Protein AF-A0A3T0RS78-F1 (afdb_monomer_lite)

Secondary structure (DSSP, 8-state):
-----------PPPEEEEEEEEETTEEEEEETTSPEEEEEESSHHHHHHHHH--TT-EEEEEEEE-SS-TTEEEEEEEEEEE-GGG-EEEEETTSEEEEEEETTEEEEEEB-TTS-B---S-TTSSEEEEEEEEP-SS-EEEEEE-SS-EEEEEEEEEETTEEEEEEEETTT--EEEEEEEE-

Structure (mmCIF, N/CA/C/O backbone):
data_AF-A0A3T0RS78-F1
#
_entry.id   AF-A0A3T0RS78-F1
#
loop_
_atom_site.group_PDB
_atom_site.id
_atom_site.type_symbol
_atom_site.label_atom_id
_atom_site.label_alt_id
_atom_site.label_comp_id
_atom_site.label_asym_id
_atom_site.label_entity_id
_atom_site.label_seq_id
_atom_site.pdbx_PDB_ins_code
_atom_site.Cartn_x
_atom_site.Cartn_y
_atom_site.Cartn_z
_atom_site.occupancy
_atom_site.B_iso_or_equiv
_atom_site.auth_seq_id
_atom_site.auth_comp_id
_atom_site.auth_asym_id
_atom_site.auth_atom_id
_atom_site.pdbx_PDB_model_num
ATOM 1 N N . MET A 1 1 ? -4.807 44.758 34.014 1.00 44.31 1 MET A N 1
ATOM 2 C CA . MET A 1 1 ? -5.567 43.766 33.226 1.00 44.31 1 MET A CA 1
ATOM 3 C C . MET A 1 1 ? -4.555 42.782 32.657 1.00 44.31 1 MET A C 1
ATOM 5 O O . MET A 1 1 ? -3.798 43.166 31.779 1.00 44.31 1 MET A O 1
ATOM 9 N N . ILE A 1 2 ? -4.427 41.593 33.253 1.00 43.69 2 ILE A N 1
ATOM 10 C CA . ILE A 1 2 ? -3.456 40.566 32.841 1.00 43.69 2 ILE A CA 1
ATOM 11 C C . ILE A 1 2 ? -4.194 39.609 31.903 1.00 43.69 2 ILE A C 1
ATOM 13 O O . ILE A 1 2 ? -5.159 38.971 32.317 1.00 43.69 2 ILE A O 1
ATOM 17 N N . LEU A 1 3 ? -3.784 39.575 30.633 1.00 40.66 3 LEU A N 1
ATOM 18 C CA . LEU A 1 3 ? -4.310 38.650 29.631 1.00 40.66 3 LEU A CA 1
ATOM 19 C C . LEU A 1 3 ? -3.673 37.275 29.871 1.00 40.66 3 LEU A C 1
ATOM 21 O O . LEU A 1 3 ? -2.480 37.088 29.642 1.00 40.66 3 LEU A O 1
ATOM 25 N N . CYS A 1 4 ? -4.464 36.327 30.367 1.00 49.62 4 CYS A N 1
ATOM 26 C CA . CYS A 1 4 ? -4.059 34.934 30.494 1.00 49.62 4 CYS A CA 1
ATOM 27 C C . CYS A 1 4 ? -4.293 34.254 29.137 1.00 49.62 4 CYS A C 1
ATOM 29 O O . CYS A 1 4 ? -5.434 33.967 28.779 1.00 49.62 4 CYS A O 1
ATOM 31 N N . PHE A 1 5 ? -3.233 34.045 28.354 1.00 43.97 5 PHE A N 1
ATOM 32 C CA . PHE A 1 5 ? -3.306 33.206 27.159 1.00 43.97 5 PHE A CA 1
ATOM 33 C C . PHE A 1 5 ? -3.344 31.742 27.602 1.00 43.97 5 PHE A C 1
ATOM 35 O O . PHE A 1 5 ? -2.332 31.178 28.017 1.00 43.97 5 PHE A O 1
ATOM 42 N N . ALA A 1 6 ? -4.528 31.135 27.549 1.00 48.91 6 ALA A N 1
ATOM 43 C CA . ALA A 1 6 ? -4.666 29.693 27.666 1.00 48.91 6 ALA A CA 1
ATOM 44 C C . ALA A 1 6 ? -4.104 29.054 26.389 1.00 48.91 6 ALA A C 1
ATOM 46 O O . ALA A 1 6 ? -4.706 29.148 25.320 1.00 48.91 6 ALA A O 1
ATOM 47 N N . PHE A 1 7 ? -2.937 28.422 26.495 1.00 48.03 7 PHE A N 1
ATOM 48 C CA . PHE A 1 7 ? -2.440 27.524 25.461 1.00 48.03 7 PHE A CA 1
ATOM 49 C C . PHE A 1 7 ? -3.295 26.257 25.503 1.00 48.03 7 PHE A C 1
ATOM 51 O O . PHE A 1 7 ? -3.116 25.404 26.369 1.00 48.03 7 PHE A O 1
ATOM 58 N N . THR A 1 8 ? -4.257 26.134 24.593 1.00 43.19 8 THR A N 1
ATOM 59 C CA . THR A 1 8 ? -4.920 24.855 24.348 1.00 43.19 8 THR A CA 1
ATOM 60 C C . THR A 1 8 ? -3.907 23.939 23.671 1.00 43.19 8 THR A C 1
ATOM 62 O O . THR A 1 8 ? -3.667 24.058 22.471 1.00 43.19 8 THR A O 1
ATOM 65 N N . SER A 1 9 ? -3.277 23.044 24.434 1.00 44.41 9 SER A N 1
AT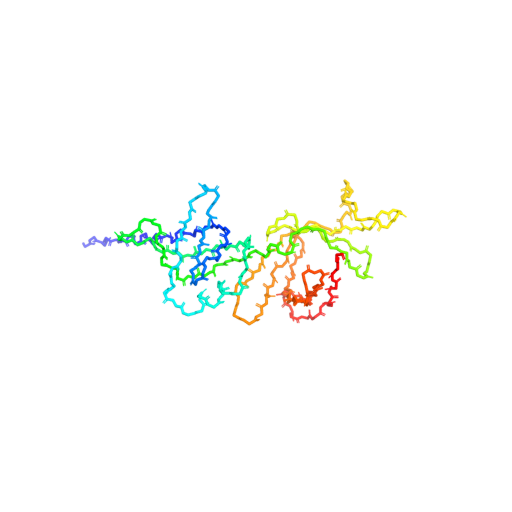OM 66 C CA . SER A 1 9 ? -2.538 21.925 23.854 1.00 44.41 9 SER A CA 1
ATOM 67 C C . SER A 1 9 ? -3.553 21.014 23.165 1.00 44.41 9 SER A C 1
ATOM 69 O O . SER A 1 9 ? -4.256 20.248 23.827 1.00 44.41 9 SER A O 1
ATOM 71 N N . THR A 1 10 ? -3.681 21.112 21.845 1.00 42.38 10 THR A N 1
ATOM 72 C CA . THR A 1 10 ? -4.344 20.068 21.065 1.00 42.38 10 THR A CA 1
ATOM 73 C C . THR A 1 10 ? -3.493 18.816 21.216 1.00 42.38 10 THR A C 1
ATOM 75 O O . THR A 1 10 ? -2.403 18.739 20.649 1.00 42.38 10 THR A O 1
ATOM 78 N N . ALA A 1 11 ? -3.942 17.872 22.044 1.00 48.16 11 ALA A N 1
ATOM 79 C CA . ALA A 1 11 ? -3.374 16.535 22.057 1.00 48.16 11 ALA A CA 1
ATOM 80 C C . ALA A 1 11 ? -3.506 15.999 20.629 1.00 48.16 11 ALA A C 1
ATOM 82 O O . ALA A 1 11 ? -4.620 15.870 20.120 1.00 48.16 11 ALA A O 1
ATOM 83 N N . ALA A 1 12 ? -2.374 15.792 19.956 1.00 47.75 12 ALA A N 1
ATOM 84 C CA . ALA A 1 12 ? -2.372 15.098 18.682 1.00 47.75 12 ALA A CA 1
ATOM 85 C C . ALA A 1 12 ? -2.997 13.727 18.945 1.00 47.75 12 ALA A C 1
ATOM 87 O O . ALA A 1 12 ? -2.554 13.014 19.844 1.00 47.75 12 ALA A O 1
ATOM 88 N N . ALA A 1 13 ? -4.078 13.404 18.241 1.00 57.31 13 ALA A N 1
ATOM 89 C CA . ALA A 1 13 ? -4.663 12.082 18.343 1.00 57.31 13 ALA A CA 1
ATOM 90 C C . ALA A 1 13 ? -3.595 11.074 17.892 1.00 57.31 13 ALA A C 1
ATOM 92 O O . ALA A 1 13 ? -3.090 11.162 16.772 1.00 57.31 13 ALA A O 1
ATOM 93 N N . ASP A 1 14 ? -3.187 10.178 18.790 1.00 71.56 14 ASP A N 1
ATOM 94 C CA . ASP A 1 14 ? -2.147 9.202 18.484 1.00 71.56 14 ASP A CA 1
ATOM 95 C C . ASP A 1 14 ? -2.671 8.211 17.440 1.00 71.56 14 ASP A C 1
ATOM 97 O O . ASP A 1 14 ? -3.672 7.522 17.647 1.00 71.56 14 ASP A O 1
ATOM 101 N N . SER A 1 15 ? -1.976 8.120 16.306 1.00 90.50 15 SER A N 1
ATOM 102 C CA . SER A 1 15 ? -2.278 7.116 15.289 1.00 90.50 15 SER A CA 1
ATOM 103 C C . SER A 1 15 ? -1.931 5.717 15.814 1.00 90.50 15 SER A C 1
ATOM 105 O O . SER A 1 15 ? -0.782 5.463 16.197 1.00 90.50 15 SER A O 1
ATOM 107 N N . ILE A 1 16 ? -2.880 4.785 15.778 1.00 94.88 16 ILE A N 1
ATOM 108 C CA . ILE A 1 16 ? -2.676 3.372 16.103 1.00 94.88 16 ILE A CA 1
ATOM 109 C C . ILE A 1 16 ? -2.352 2.621 14.814 1.00 94.88 16 ILE A C 1
ATOM 111 O O . ILE A 1 16 ? -2.999 2.798 13.785 1.00 94.88 16 ILE A O 1
ATOM 115 N N . LYS A 1 17 ? -1.325 1.770 14.861 1.00 95.56 17 LYS A N 1
ATOM 116 C CA . LYS A 1 17 ? -0.776 1.093 13.682 1.00 95.56 17 LYS A CA 1
ATOM 117 C C . LYS A 1 17 ? -0.748 -0.412 13.878 1.00 95.56 17 LYS A C 1
ATOM 119 O O . LYS A 1 17 ? -0.307 -0.900 14.923 1.00 95.56 17 LYS A O 1
ATOM 124 N N . GLY A 1 18 ? -1.145 -1.157 12.856 1.00 96.88 18 GLY A N 1
ATOM 125 C CA . GLY A 1 18 ? -1.164 -2.611 12.933 1.00 96.88 18 GLY A CA 1
ATOM 126 C C . GLY A 1 18 ? -1.575 -3.287 11.638 1.00 96.88 18 GLY A C 1
ATOM 127 O O . GLY A 1 18 ? -1.781 -2.642 10.612 1.00 96.88 18 GLY A O 1
ATOM 128 N N . ARG A 1 19 ? -1.669 -4.613 11.701 1.00 98.00 19 ARG A N 1
ATOM 129 C CA . ARG A 1 19 ? -2.184 -5.440 10.614 1.00 98.00 19 ARG A CA 1
ATOM 130 C C . ARG A 1 19 ? -3.676 -5.677 10.778 1.00 98.00 19 ARG A C 1
ATOM 132 O O . ARG A 1 19 ? -4.147 -5.928 11.885 1.00 98.00 19 ARG A O 1
ATOM 139 N N . ILE A 1 20 ? -4.394 -5.644 9.672 1.00 98.31 20 ILE A N 1
ATOM 140 C CA . ILE A 1 20 ? -5.809 -5.951 9.593 1.00 98.31 20 ILE A CA 1
ATOM 141 C C . ILE A 1 20 ? -6.007 -7.458 9.694 1.00 98.31 20 ILE A C 1
ATOM 143 O O . ILE A 1 20 ? -5.331 -8.256 9.037 1.00 98.31 20 ILE A O 1
ATOM 147 N N . LYS A 1 21 ? -6.967 -7.843 10.527 1.00 98.06 21 LYS A N 1
ATOM 148 C CA . LYS A 1 21 ? -7.500 -9.194 10.615 1.00 98.06 21 LYS A CA 1
ATOM 149 C C . LYS A 1 21 ? -9.021 -9.117 10.645 1.00 98.06 21 LYS A C 1
ATOM 151 O O . LYS A 1 21 ? -9.600 -8.539 11.556 1.00 98.06 21 LYS A O 1
ATOM 156 N N . LYS A 1 22 ? -9.661 -9.723 9.657 1.00 96.12 22 LYS A N 1
ATOM 157 C CA . LYS A 1 22 ? -11.103 -9.926 9.565 1.00 96.12 22 LYS A CA 1
ATOM 158 C C . LYS A 1 22 ? -11.451 -11.250 10.226 1.00 96.12 22 LYS A C 1
ATOM 160 O O . LYS A 1 22 ? -10.866 -12.285 9.895 1.00 96.12 22 LYS A O 1
ATOM 165 N N . VAL A 1 23 ? -12.379 -11.205 11.171 1.00 94.56 23 VAL A N 1
ATOM 166 C CA . VAL A 1 23 ? -12.949 -12.384 11.825 1.00 94.56 23 VAL A CA 1
ATOM 167 C C . VAL A 1 23 ? -14.457 -12.213 11.777 1.00 94.56 23 VAL A C 1
ATOM 169 O O . VAL A 1 23 ? -14.983 -11.260 12.352 1.00 94.56 23 VAL A O 1
ATOM 172 N N . ASP A 1 24 ? -15.128 -13.102 11.047 1.00 90.06 24 ASP A N 1
ATOM 173 C CA . ASP A 1 24 ? -16.553 -12.999 10.734 1.00 90.06 24 ASP A CA 1
ATOM 174 C C . ASP A 1 24 ? -16.890 -11.629 10.108 1.00 90.06 24 ASP A C 1
ATOM 176 O O . ASP A 1 24 ? -16.382 -11.304 9.034 1.00 90.06 24 ASP A O 1
ATOM 180 N N . ASN A 1 25 ? -17.683 -10.803 10.798 1.00 88.75 25 ASN A N 1
ATOM 181 C CA . ASN A 1 25 ? -18.073 -9.453 10.371 1.00 88.75 25 ASN A CA 1
ATOM 182 C C . ASN A 1 25 ? -17.334 -8.332 11.123 1.00 88.75 25 ASN A C 1
ATOM 184 O O . ASN A 1 25 ? -17.746 -7.174 11.059 1.00 88.75 25 ASN A O 1
ATOM 188 N N . THR A 1 26 ? -16.258 -8.658 11.837 1.00 94.94 26 THR A N 1
ATOM 189 C CA . THR A 1 26 ? -15.518 -7.706 12.671 1.00 94.94 26 THR A CA 1
ATOM 190 C C . THR A 1 26 ? -14.117 -7.470 12.119 1.00 94.94 26 THR A C 1
ATOM 192 O O . THR A 1 26 ? -13.415 -8.406 11.722 1.00 94.94 26 THR A O 1
ATOM 195 N N . PHE A 1 27 ? -13.681 -6.211 12.146 1.00 97.50 27 PHE A N 1
ATOM 196 C CA . PHE A 1 27 ? -12.310 -5.825 11.827 1.00 97.50 27 PHE A CA 1
ATOM 197 C C . PHE A 1 27 ? -11.495 -5.693 13.107 1.00 97.50 27 PHE A C 1
ATOM 199 O O . PHE A 1 27 ? -11.892 -5.007 14.049 1.00 97.50 27 PHE A O 1
ATOM 206 N N . LEU A 1 28 ? -10.336 -6.340 13.124 1.00 98.06 28 LEU A N 1
ATOM 207 C CA . LEU A 1 28 ? -9.347 -6.218 14.180 1.00 98.06 28 LEU A CA 1
ATOM 208 C C . LEU A 1 28 ? -8.085 -5.561 13.622 1.00 98.06 28 LEU A C 1
ATOM 210 O O . LEU A 1 28 ? -7.630 -5.908 12.530 1.00 98.06 28 LEU A O 1
ATOM 214 N N . LEU A 1 29 ? -7.479 -4.674 14.404 1.00 97.94 29 LEU A N 1
ATOM 215 C CA . LEU A 1 29 ? -6.145 -4.137 14.165 1.00 97.94 29 LEU A CA 1
ATOM 216 C C . LEU A 1 29 ? -5.170 -4.764 15.161 1.00 97.94 29 LEU A C 1
ATOM 218 O O . LEU A 1 29 ? -5.215 -4.486 16.359 1.00 97.94 29 LEU A O 1
ATOM 222 N N . VAL A 1 30 ? -4.293 -5.630 14.661 1.00 98.06 30 VAL A N 1
ATOM 223 C CA . VAL A 1 30 ? -3.281 -6.340 15.450 1.00 98.06 30 VAL A CA 1
ATOM 224 C C . VAL A 1 30 ? -1.982 -5.543 15.430 1.00 98.06 30 VAL A C 1
ATOM 226 O O . VAL A 1 30 ? -1.321 -5.424 14.395 1.00 98.06 30 VAL A O 1
ATOM 229 N N . THR A 1 31 ? -1.606 -4.974 16.569 1.00 96.88 31 THR A N 1
ATOM 230 C CA . THR A 1 31 ? -0.402 -4.146 16.690 1.00 96.88 31 THR A CA 1
ATOM 231 C C . THR A 1 31 ? 0.874 -4.985 16.731 1.00 96.88 31 THR A C 1
ATOM 233 O O . THR A 1 31 ? 0.860 -6.207 16.897 1.00 96.88 31 THR A O 1
ATOM 236 N N . LYS A 1 32 ? 2.031 -4.317 16.642 1.00 94.19 32 LYS A N 1
ATOM 237 C CA . LYS A 1 32 ? 3.343 -4.969 16.779 1.00 94.19 32 LYS A CA 1
ATOM 238 C C . LYS A 1 32 ? 3.507 -5.701 18.120 1.00 94.19 32 LYS A C 1
ATOM 240 O O . LYS A 1 32 ? 4.174 -6.732 18.165 1.00 94.19 32 LYS A O 1
ATOM 245 N N . THR A 1 33 ? 2.890 -5.195 19.190 1.00 95.12 33 THR A N 1
ATOM 246 C CA . THR A 1 33 ? 2.898 -5.809 20.529 1.00 95.12 33 THR A CA 1
ATOM 247 C C . THR A 1 33 ? 1.884 -6.948 20.679 1.00 95.12 33 THR A C 1
ATOM 249 O O . THR A 1 33 ? 1.684 -7.426 21.789 1.00 95.12 33 THR A O 1
ATOM 252 N N . GLN A 1 34 ? 1.272 -7.406 19.579 1.00 94.94 34 GLN A N 1
ATOM 253 C CA . GLN A 1 34 ? 0.285 -8.493 19.535 1.00 94.94 34 GLN A CA 1
ATOM 254 C C . GLN A 1 34 ? -1.028 -8.188 20.270 1.00 94.94 34 GLN A C 1
ATOM 256 O O . GLN A 1 34 ? -1.800 -9.097 20.569 1.00 94.94 34 GLN A O 1
ATOM 261 N N . ILE A 1 35 ? -1.318 -6.909 20.527 1.00 95.88 35 ILE A N 1
ATOM 262 C CA . ILE A 1 35 ? -2.631 -6.487 21.019 1.00 95.88 35 ILE A CA 1
ATOM 263 C C . ILE A 1 35 ? -3.563 -6.362 19.816 1.00 95.88 35 ILE A C 1
ATOM 265 O O . ILE A 1 35 ? -3.219 -5.707 18.833 1.00 95.88 35 ILE A O 1
ATOM 269 N N . ALA A 1 36 ? -4.733 -6.992 19.894 1.00 97.44 36 ALA A N 1
ATOM 270 C CA . ALA A 1 36 ? -5.777 -6.875 18.885 1.00 97.44 36 ALA A CA 1
ATOM 271 C C . ALA A 1 36 ? -6.856 -5.903 19.367 1.00 97.44 36 ALA A C 1
ATOM 273 O O . ALA A 1 36 ? -7.499 -6.149 20.390 1.00 97.44 36 ALA A O 1
ATOM 274 N N . TYR A 1 37 ? -7.055 -4.823 18.616 1.00 98.06 37 TYR A N 1
ATOM 275 C CA . TYR A 1 37 ? -8.138 -3.876 18.848 1.00 98.06 37 TYR A CA 1
ATOM 276 C C . TYR A 1 37 ? -9.288 -4.139 17.887 1.00 98.06 37 TYR A C 1
ATOM 278 O O . TYR A 1 37 ? -9.074 -4.186 16.679 1.00 98.06 37 TYR A O 1
ATOM 286 N N . THR A 1 38 ? -10.499 -4.279 18.411 1.00 98.06 38 THR A N 1
ATOM 287 C CA . THR A 1 38 ? -11.725 -4.230 17.620 1.00 98.06 38 THR A CA 1
ATOM 288 C C . THR A 1 38 ? -11.928 -2.815 17.106 1.00 98.06 38 THR A C 1
ATOM 290 O O . THR A 1 38 ? -11.896 -1.861 17.886 1.00 98.06 38 THR A O 1
ATOM 293 N N . LEU A 1 39 ? -12.129 -2.698 15.797 1.00 98.00 39 LEU A N 1
ATOM 294 C CA . LEU A 1 39 ? -12.406 -1.433 15.137 1.00 98.00 39 LEU A CA 1
ATOM 295 C C . LEU A 1 39 ? -13.910 -1.205 15.082 1.00 98.00 39 LEU A C 1
ATOM 297 O O . LEU A 1 39 ? -14.643 -2.022 14.525 1.00 98.00 39 LEU A O 1
ATOM 301 N N . ASP A 1 40 ? -14.336 -0.075 15.621 1.00 97.12 40 ASP A N 1
ATOM 302 C CA . ASP A 1 40 ? -15.638 0.516 15.348 1.00 97.12 40 ASP A CA 1
ATOM 303 C C . ASP A 1 40 ? -15.419 1.879 14.687 1.00 97.12 40 ASP A C 1
ATOM 305 O O . ASP A 1 40 ? -14.408 2.535 14.942 1.00 97.12 40 ASP A O 1
ATOM 309 N N . PHE A 1 41 ? -16.308 2.301 13.797 1.00 97.25 41 PHE A N 1
ATOM 310 C CA . PHE A 1 41 ? -16.058 3.430 12.902 1.00 97.25 41 PHE A CA 1
ATOM 311 C C . PHE A 1 41 ? -16.994 4.588 13.207 1.00 97.25 41 PHE A C 1
ATOM 313 O O . PHE A 1 41 ? -18.211 4.435 13.239 1.00 97.25 41 PHE A O 1
ATOM 320 N N . THR A 1 42 ? -16.435 5.787 13.367 1.00 96.62 42 THR A N 1
ATOM 321 C CA . THR A 1 42 ? -17.247 6.990 13.597 1.00 96.62 42 THR A CA 1
ATOM 322 C C . THR A 1 42 ? -17.847 7.549 12.306 1.00 96.62 42 THR A C 1
ATOM 324 O O . THR A 1 42 ? -18.642 8.485 12.357 1.00 96.62 42 THR A O 1
ATOM 327 N N . ASN A 1 43 ? -17.435 7.031 11.145 1.00 95.62 43 ASN A N 1
ATOM 328 C CA . ASN A 1 43 ? -17.918 7.437 9.831 1.00 95.62 43 ASN A CA 1
ATOM 329 C C . ASN A 1 43 ? -17.836 6.276 8.824 1.00 95.62 43 ASN A C 1
ATOM 331 O O . ASN A 1 43 ? -16.997 5.383 8.947 1.00 95.62 43 ASN A O 1
ATOM 335 N N . SER A 1 44 ? -18.692 6.315 7.802 1.00 96.88 44 SER A N 1
ATOM 336 C CA . SER A 1 44 ? -18.775 5.265 6.780 1.00 96.88 44 SER A CA 1
ATOM 337 C C . SER A 1 44 ? -17.576 5.229 5.829 1.00 96.88 44 SER A C 1
ATOM 339 O O . SER A 1 44 ? -17.278 4.168 5.291 1.00 96.88 44 SER A O 1
ATOM 341 N N . VAL A 1 45 ? -16.874 6.349 5.627 1.00 96.75 45 VAL A N 1
ATOM 342 C CA . VAL A 1 45 ? -15.721 6.425 4.714 1.00 96.75 45 VAL A CA 1
ATOM 343 C C . VAL A 1 45 ? -14.573 5.568 5.241 1.00 96.75 45 VAL A C 1
ATOM 345 O O . VAL A 1 45 ? -14.073 4.705 4.527 1.00 96.75 45 VAL A O 1
ATOM 348 N N . SER A 1 46 ? -14.202 5.724 6.513 1.00 96.88 46 SER A N 1
ATOM 349 C CA . SER A 1 46 ? -13.157 4.911 7.147 1.00 96.88 46 SER A CA 1
ATOM 350 C C . SER A 1 46 ? -13.523 3.431 7.206 1.00 96.88 46 SER A C 1
ATOM 352 O O . SER A 1 46 ? -12.666 2.573 6.998 1.00 96.88 46 SER A O 1
ATOM 354 N N . GLU A 1 47 ? -14.800 3.117 7.429 1.00 97.19 47 GLU A N 1
ATOM 3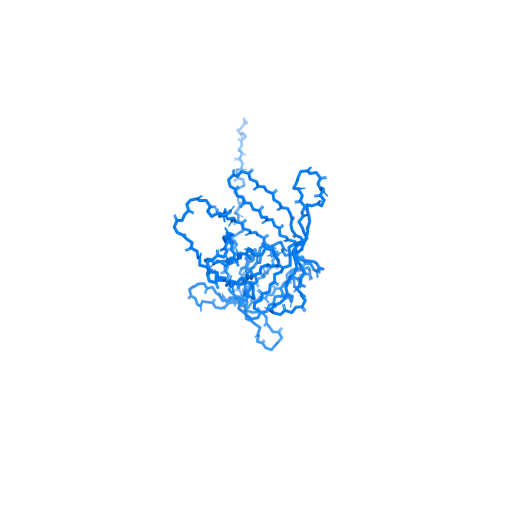55 C CA . GLU A 1 47 ? -15.281 1.738 7.368 1.00 97.19 47 GLU A CA 1
ATOM 356 C C . GLU A 1 47 ? -15.111 1.151 5.956 1.00 97.19 47 GLU A C 1
ATOM 358 O O . GLU A 1 47 ? -14.613 0.035 5.802 1.00 97.19 47 GLU A O 1
ATOM 363 N N . GLN A 1 48 ? -15.491 1.897 4.914 1.00 97.19 48 GLN A N 1
ATOM 364 C CA . GLN A 1 48 ? -15.333 1.486 3.517 1.00 97.19 48 GLN A CA 1
ATOM 365 C C . GLN A 1 48 ? -13.857 1.324 3.132 1.00 97.19 48 GLN A C 1
ATOM 367 O O . GLN A 1 48 ? -13.500 0.309 2.537 1.00 97.19 48 GLN A O 1
ATOM 372 N N . GLN A 1 49 ? -12.987 2.248 3.546 1.00 97.06 49 GLN A N 1
ATOM 373 C CA . GLN A 1 49 ? -11.536 2.147 3.352 1.00 97.06 49 GLN A CA 1
ATOM 374 C C . GLN A 1 49 ? -10.972 0.857 3.977 1.00 97.06 49 GLN A C 1
ATOM 376 O O . GLN A 1 49 ? -10.261 0.108 3.309 1.00 97.06 49 GLN A O 1
ATOM 381 N N . ILE A 1 50 ? -11.330 0.532 5.229 1.00 97.44 50 ILE A N 1
ATOM 382 C CA . ILE A 1 50 ? -10.877 -0.710 5.884 1.00 97.44 50 ILE A CA 1
ATOM 383 C C . ILE A 1 50 ? -11.505 -1.962 5.254 1.00 97.44 50 ILE A C 1
ATOM 385 O O . ILE A 1 50 ? -10.842 -2.998 5.166 1.00 97.44 50 ILE A O 1
ATOM 389 N N . LYS A 1 51 ? -12.754 -1.898 4.775 1.00 96.38 51 LYS A N 1
ATOM 390 C CA . LYS A 1 51 ? -13.417 -3.021 4.087 1.00 96.38 51 LYS A CA 1
ATOM 391 C C . LYS A 1 51 ? -12.630 -3.505 2.868 1.00 96.38 51 LYS A C 1
ATOM 393 O O . LYS A 1 51 ? -12.616 -4.716 2.634 1.00 96.38 51 LYS A O 1
ATOM 398 N N . ARG A 1 52 ? -11.958 -2.599 2.147 1.00 95.69 52 ARG A N 1
ATOM 399 C CA . ARG A 1 52 ? -11.123 -2.918 0.973 1.00 95.69 52 ARG A CA 1
ATOM 400 C C . ARG A 1 52 ? -9.850 -3.691 1.321 1.00 95.69 52 ARG A C 1
ATOM 402 O O . ARG A 1 52 ? -9.370 -4.453 0.492 1.00 95.69 52 ARG A O 1
ATOM 409 N N . LEU A 1 53 ? -9.321 -3.525 2.533 1.00 96.50 53 LEU A N 1
ATOM 410 C CA . LEU A 1 53 ? -8.116 -4.228 2.983 1.00 96.50 53 LEU A CA 1
ATOM 411 C C . LEU A 1 53 ? -8.400 -5.710 3.213 1.00 96.50 53 LEU A C 1
ATOM 413 O O . LEU A 1 53 ? -9.529 -6.095 3.490 1.00 96.50 53 LEU A O 1
ATOM 417 N N . THR A 1 54 ? -7.389 -6.558 3.141 1.00 95.88 54 THR A N 1
ATOM 418 C CA . THR A 1 54 ? -7.453 -8.006 3.358 1.00 95.88 54 THR A CA 1
ATOM 419 C C . THR A 1 54 ? -6.677 -8.419 4.611 1.00 95.88 54 THR A C 1
ATOM 421 O O . THR A 1 54 ? -6.051 -7.603 5.291 1.00 95.88 54 THR A O 1
ATOM 424 N N . ASN A 1 55 ? -6.754 -9.701 4.976 1.00 97.31 55 ASN A N 1
ATOM 425 C CA . ASN A 1 55 ? -6.013 -10.215 6.124 1.00 97.31 55 ASN A CA 1
ATOM 426 C C . ASN A 1 55 ? -4.505 -10.082 5.902 1.00 97.31 55 ASN A C 1
ATOM 428 O O . ASN A 1 55 ? -3.961 -10.619 4.944 1.00 97.31 55 ASN A O 1
ATOM 432 N N . GLY A 1 56 ? -3.828 -9.426 6.842 1.00 96.94 56 GLY A N 1
ATOM 433 C CA . GLY A 1 56 ? -2.389 -9.193 6.787 1.00 96.94 56 GLY A CA 1
ATOM 434 C C . GLY A 1 56 ? -1.999 -7.826 6.232 1.00 96.94 56 GLY A C 1
ATOM 435 O O . GLY A 1 56 ? -0.871 -7.408 6.503 1.00 96.94 56 GLY A O 1
ATOM 436 N N . ASP A 1 57 ? -2.901 -7.110 5.555 1.00 97.81 57 ASP A N 1
ATOM 437 C CA . ASP A 1 57 ? -2.678 -5.715 5.160 1.00 97.81 57 ASP A CA 1
ATOM 438 C C . ASP A 1 57 ? -2.426 -4.841 6.385 1.00 97.81 57 ASP A C 1
ATOM 440 O O . ASP A 1 57 ? -2.808 -5.173 7.504 1.00 97.81 57 ASP A O 1
ATOM 444 N N . PHE A 1 58 ? -1.747 -3.723 6.196 1.00 97.44 58 PHE A N 1
ATOM 445 C CA . PHE A 1 58 ? -1.400 -2.785 7.248 1.00 97.44 58 PHE A CA 1
ATOM 446 C C . PHE A 1 58 ? -2.285 -1.548 7.180 1.00 97.44 58 PHE A C 1
ATOM 448 O O . PHE A 1 58 ? -2.584 -1.059 6.094 1.00 97.44 58 PHE A O 1
ATOM 455 N N . ALA A 1 59 ? -2.635 -1.000 8.340 1.00 97.44 59 ALA A N 1
ATOM 456 C CA . ALA A 1 59 ? -3.289 0.295 8.442 1.00 97.44 59 ALA A CA 1
ATOM 457 C C . ALA A 1 59 ? -2.694 1.128 9.583 1.00 97.44 59 ALA A C 1
ATOM 459 O O . ALA A 1 59 ? -2.307 0.607 10.636 1.00 97.44 59 ALA A O 1
ATOM 460 N N . SER A 1 60 ? -2.648 2.438 9.360 1.00 96.25 60 SER A N 1
ATOM 461 C CA . SER A 1 60 ? -2.522 3.469 10.387 1.00 96.25 60 SER A CA 1
ATOM 462 C C . SER A 1 60 ? -3.869 4.156 10.514 1.00 96.25 60 SER A C 1
ATOM 464 O O . SER A 1 60 ? -4.404 4.625 9.511 1.00 96.25 60 SER A O 1
ATOM 466 N N . VAL A 1 61 ? -4.414 4.202 11.723 1.00 96.88 61 VAL A N 1
ATOM 467 C CA . VAL A 1 61 ? -5.721 4.802 11.985 1.00 96.88 61 VAL A CA 1
ATOM 468 C C . VAL A 1 61 ? -5.621 5.811 13.114 1.00 96.88 61 VAL A C 1
ATOM 470 O O . VAL A 1 61 ? -4.965 5.555 14.124 1.00 96.88 61 VAL A O 1
ATOM 473 N N . THR A 1 62 ? -6.329 6.923 12.985 1.00 96.56 62 THR A N 1
ATOM 474 C CA . THR A 1 62 ? -6.582 7.816 14.113 1.00 96.56 62 THR A CA 1
ATOM 475 C C . THR A 1 62 ? -7.836 7.327 14.825 1.00 96.56 62 THR A C 1
ATOM 477 O O . THR A 1 62 ? -8.880 7.134 14.195 1.00 96.56 62 THR A O 1
ATOM 480 N N . ALA A 1 63 ? -7.740 7.079 16.132 1.00 95.62 63 ALA A N 1
ATOM 481 C CA . ALA A 1 63 ? -8.839 6.506 16.898 1.00 95.62 63 ALA A CA 1
ATOM 482 C C . ALA A 1 63 ? -8.831 6.939 18.368 1.00 95.62 63 ALA A C 1
ATOM 484 O O . ALA A 1 63 ? -7.796 7.301 18.923 1.00 95.62 63 ALA A O 1
ATOM 485 N N . ASN A 1 64 ? -9.994 6.837 19.013 1.00 95.00 64 ASN A N 1
ATOM 486 C CA . ASN A 1 64 ? -10.144 7.009 20.458 1.00 95.00 64 ASN A CA 1
ATOM 487 C C . ASN A 1 64 ? -10.444 5.666 21.123 1.00 95.00 64 ASN A C 1
ATOM 489 O O . ASN A 1 64 ? -11.251 4.886 20.618 1.00 95.00 64 ASN A O 1
ATOM 493 N N . PHE A 1 65 ? -9.841 5.403 22.281 1.00 94.62 65 PHE A N 1
ATOM 494 C CA . PHE A 1 65 ? -10.167 4.213 23.065 1.00 94.62 65 PHE A CA 1
ATOM 495 C C . PHE A 1 65 ? -11.575 4.309 23.652 1.00 94.62 65 PHE A C 1
ATOM 497 O O . PHE A 1 65 ? -11.999 5.367 24.123 1.00 94.62 65 PHE A O 1
ATOM 504 N N . SER A 1 66 ? -12.294 3.189 23.661 1.00 95.06 66 SER A N 1
ATOM 505 C CA . SER A 1 66 ? -13.561 3.097 24.376 1.00 95.06 66 SER A CA 1
ATOM 506 C C . SER A 1 66 ? -13.335 3.172 25.884 1.00 95.06 66 SER A C 1
ATOM 508 O O . SER A 1 66 ? -12.438 2.531 26.430 1.00 95.06 66 SER A O 1
ATOM 510 N N . SER A 1 67 ? -14.194 3.915 26.582 1.00 93.50 67 SER A N 1
ATOM 511 C CA . SER A 1 67 ? -14.208 3.954 28.049 1.00 93.50 67 SER A CA 1
ATOM 512 C C . SER A 1 67 ? -14.743 2.664 28.680 1.00 93.50 67 SER A C 1
ATOM 514 O O . SER A 1 67 ? -14.579 2.458 29.880 1.00 93.50 67 SER A O 1
ATOM 516 N N . ILE A 1 68 ? -15.389 1.803 27.885 1.00 93.62 68 ILE A N 1
ATOM 517 C CA . ILE A 1 68 ? -16.087 0.598 28.354 1.00 93.62 68 ILE A CA 1
ATOM 518 C C . ILE A 1 68 ? -15.251 -0.663 28.102 1.00 93.62 68 ILE A C 1
ATOM 520 O O . ILE A 1 68 ? -15.288 -1.594 28.904 1.00 93.62 68 ILE A O 1
ATOM 524 N N . SER A 1 69 ? -14.487 -0.706 27.006 1.00 94.75 69 SER A N 1
ATOM 525 C CA . SER A 1 69 ? -13.644 -1.852 26.654 1.00 94.75 69 SER A CA 1
ATOM 526 C C . SER A 1 69 ? -12.248 -1.397 26.216 1.00 94.75 69 SER A C 1
ATOM 528 O O . SER A 1 69 ? -12.140 -0.649 25.245 1.00 94.75 69 SER A O 1
ATOM 530 N N . PRO A 1 70 ? -11.168 -1.887 26.854 1.00 92.12 70 PRO A N 1
ATOM 531 C CA . PRO A 1 70 ? -9.800 -1.489 26.520 1.00 92.12 70 PRO A CA 1
ATOM 532 C C . PRO A 1 70 ? -9.328 -2.024 25.161 1.00 92.12 70 PRO A C 1
ATOM 534 O O . PRO A 1 70 ? -8.302 -1.582 24.652 1.00 92.12 70 PRO A O 1
ATOM 537 N N . THR A 1 71 ? -10.049 -2.985 24.578 1.00 94.88 71 THR A N 1
ATOM 538 C CA . THR A 1 71 ? -9.752 -3.555 23.258 1.00 94.88 71 THR A CA 1
ATOM 539 C C . THR A 1 71 ? -10.635 -2.981 22.157 1.00 94.88 71 THR A C 1
ATOM 541 O O . THR A 1 71 ? -10.484 -3.382 21.011 1.00 94.88 71 THR A O 1
ATOM 544 N N . LEU A 1 72 ? -11.542 -2.052 22.463 1.00 96.88 72 LEU A N 1
ATOM 545 C CA . LEU A 1 72 ? -12.382 -1.386 21.471 1.00 96.88 72 LEU A CA 1
ATOM 546 C C . LEU A 1 72 ? -11.846 0.019 21.195 1.00 96.88 72 LEU A C 1
ATOM 548 O O . LEU A 1 72 ? -11.632 0.796 22.130 1.00 96.88 72 LEU A O 1
ATOM 552 N N . ILE A 1 73 ? -11.673 0.350 19.918 1.00 96.81 73 ILE A N 1
ATOM 553 C CA . ILE A 1 73 ? -11.290 1.692 19.475 1.00 96.81 73 ILE A CA 1
ATOM 554 C C . ILE A 1 73 ? -12.290 2.230 18.451 1.00 96.81 73 ILE A C 1
ATOM 556 O O . ILE A 1 73 ? -12.750 1.498 17.577 1.00 96.81 73 ILE A O 1
ATOM 560 N N . TYR A 1 74 ? -12.598 3.521 18.562 1.00 96.88 74 TYR A N 1
ATOM 561 C CA . TYR A 1 74 ? -13.457 4.257 17.641 1.00 96.88 74 TYR A CA 1
ATOM 562 C C . TYR A 1 74 ? -12.596 5.008 16.626 1.00 96.88 74 TYR A C 1
ATOM 564 O O . TYR A 1 74 ? -11.970 6.016 16.959 1.00 96.88 74 TYR A O 1
ATOM 572 N N . VAL A 1 75 ? -12.547 4.491 15.404 1.00 97.25 75 VAL A N 1
ATOM 573 C CA . VAL A 1 75 ? -11.744 4.980 14.283 1.00 97.25 75 VAL A CA 1
ATOM 574 C C . VAL A 1 75 ? -12.410 6.190 13.642 1.00 97.25 75 VAL A C 1
ATOM 576 O O . VAL A 1 75 ? -13.534 6.096 13.145 1.00 97.25 75 VAL A O 1
ATOM 579 N N . SER A 1 76 ? -11.690 7.311 13.620 1.00 95.88 76 SER A N 1
ATOM 580 C CA . SER A 1 76 ? -12.121 8.556 12.981 1.00 95.88 76 SER A CA 1
ATOM 581 C C . SER A 1 76 ? -11.537 8.762 11.588 1.00 95.88 76 SER A C 1
ATOM 583 O O . SER A 1 76 ? -12.178 9.402 10.761 1.00 95.88 76 SER A O 1
ATOM 585 N N . SER A 1 77 ? -10.339 8.240 11.319 1.00 96.50 77 SER A N 1
ATOM 586 C CA . SER A 1 77 ? -9.718 8.271 9.991 1.00 96.50 77 SER A CA 1
ATOM 587 C C . SER A 1 77 ? -8.790 7.081 9.787 1.00 96.50 77 SER A C 1
ATOM 589 O O . SER A 1 77 ? -8.209 6.552 10.739 1.00 96.50 77 SER A O 1
ATOM 591 N N . VAL A 1 78 ? -8.635 6.681 8.526 1.00 96.88 78 VAL A N 1
ATOM 592 C CA . VAL A 1 78 ? -7.524 5.843 8.075 1.00 96.88 78 VAL A CA 1
ATOM 593 C C . VAL A 1 78 ? -6.510 6.790 7.455 1.00 96.88 78 VAL A C 1
ATOM 595 O O . VAL A 1 78 ? -6.831 7.495 6.505 1.00 96.88 78 VAL A O 1
ATOM 598 N N . ASP A 1 79 ? -5.308 6.844 8.012 1.00 93.44 79 ASP A N 1
ATOM 599 C CA . ASP A 1 79 ? -4.296 7.819 7.592 1.00 93.44 79 ASP A CA 1
ATOM 600 C C . ASP A 1 79 ? -3.409 7.250 6.481 1.00 93.44 79 ASP A C 1
ATOM 602 O O . ASP A 1 79 ? -2.848 7.981 5.671 1.00 93.44 79 ASP A O 1
ATOM 606 N N . TYR A 1 80 ? -3.226 5.928 6.482 1.00 91.56 80 TYR A N 1
ATOM 607 C CA . TYR A 1 80 ? -2.302 5.239 5.593 1.00 91.56 80 TYR A CA 1
ATOM 608 C C . TYR A 1 80 ? -2.583 3.735 5.571 1.00 91.56 80 TYR A C 1
ATOM 610 O O . TYR A 1 80 ? -2.903 3.150 6.613 1.00 91.56 80 TYR A O 1
ATOM 618 N N . VAL A 1 81 ? -2.386 3.097 4.414 1.00 97.00 81 VAL A N 1
ATOM 619 C CA . VAL A 1 81 ? -2.505 1.642 4.258 1.00 97.00 81 VAL A CA 1
ATOM 620 C C . VAL A 1 81 ? -1.292 1.033 3.562 1.00 97.00 81 VAL A C 1
ATOM 622 O O . VAL A 1 81 ? -0.611 1.676 2.769 1.00 97.00 81 VAL A O 1
ATOM 625 N N . GLY A 1 82 ? -1.018 -0.233 3.862 1.00 96.88 82 GLY A N 1
ATOM 626 C CA . GLY A 1 82 ? -0.001 -1.033 3.189 1.00 96.88 82 GLY A CA 1
ATOM 627 C C . GLY A 1 82 ? -0.590 -2.360 2.738 1.00 96.88 82 GLY A C 1
ATOM 628 O O . GLY A 1 82 ? -1.082 -3.125 3.563 1.00 96.88 82 GLY A O 1
ATOM 629 N N . LEU A 1 83 ? -0.522 -2.650 1.443 1.00 97.12 83 LEU A N 1
ATOM 630 C CA . LEU A 1 83 ? -1.104 -3.865 0.881 1.00 97.12 83 LEU A CA 1
ATOM 631 C C . LEU A 1 83 ? -0.097 -5.015 0.969 1.00 97.12 83 LEU A C 1
ATOM 633 O O . LEU A 1 83 ? 0.990 -4.963 0.394 1.00 97.12 83 LEU A O 1
ATOM 637 N N . ASN A 1 84 ? -0.443 -6.066 1.705 1.00 96.69 84 ASN A N 1
ATOM 638 C CA . ASN A 1 84 ? 0.398 -7.238 1.927 1.00 96.69 84 ASN A CA 1
ATOM 639 C C . ASN A 1 84 ? 0.674 -7.981 0.624 1.00 96.69 84 ASN A C 1
ATOM 641 O O . ASN A 1 84 ? 1.789 -8.464 0.433 1.00 96.69 84 ASN A O 1
ATOM 645 N N . MET A 1 85 ? -0.292 -7.992 -0.297 1.00 95.50 85 MET A N 1
ATOM 646 C CA . MET A 1 85 ? -0.106 -8.591 -1.615 1.00 95.50 85 MET A CA 1
ATOM 647 C C . MET A 1 85 ? 1.048 -7.958 -2.400 1.00 95.50 85 MET A C 1
ATOM 649 O O . MET A 1 85 ? 1.708 -8.676 -3.138 1.00 95.50 85 MET A O 1
ATOM 653 N N . LEU A 1 86 ? 1.359 -6.669 -2.200 1.00 96.62 86 LEU A N 1
ATOM 654 C CA . LEU A 1 86 ? 2.453 -6.000 -2.911 1.00 96.62 86 LEU A CA 1
ATOM 655 C C . LEU A 1 86 ? 3.831 -6.451 -2.428 1.00 96.62 86 LEU A C 1
ATOM 657 O O . LEU A 1 86 ? 4.784 -6.400 -3.196 1.00 96.62 86 LEU A O 1
ATOM 661 N N . THR A 1 87 ? 3.955 -6.913 -1.183 1.00 95.94 87 THR A N 1
ATOM 662 C CA . THR A 1 87 ? 5.261 -7.228 -0.585 1.00 95.94 87 THR A CA 1
ATOM 663 C C . THR A 1 87 ? 5.983 -8.352 -1.320 1.00 95.94 87 THR A C 1
ATOM 665 O O . THR A 1 87 ? 5.381 -9.379 -1.620 1.00 95.94 87 THR A O 1
ATOM 668 N N . GLY A 1 88 ? 7.273 -8.169 -1.597 1.00 95.88 88 GLY A N 1
ATOM 669 C CA . GLY A 1 88 ? 8.083 -9.104 -2.383 1.00 95.88 88 GLY A CA 1
ATOM 670 C C . GLY A 1 88 ? 8.569 -8.508 -3.702 1.00 95.88 88 GLY A C 1
ATOM 671 O O . GLY A 1 88 ? 8.535 -7.293 -3.895 1.00 95.88 88 GLY A O 1
ATOM 672 N N . ILE A 1 89 ? 9.058 -9.374 -4.586 1.00 96.69 89 ILE A N 1
ATOM 673 C CA . ILE A 1 89 ? 9.669 -8.994 -5.864 1.00 96.69 89 ILE A CA 1
ATOM 674 C C . ILE A 1 89 ? 8.632 -9.122 -6.979 1.00 96.69 89 ILE A C 1
ATOM 676 O O . ILE A 1 89 ? 7.866 -10.084 -7.010 1.00 96.69 89 ILE A O 1
ATOM 680 N N . TRP A 1 90 ? 8.628 -8.148 -7.881 1.00 97.44 90 TRP A N 1
ATOM 681 C CA . TRP A 1 90 ? 7.838 -8.127 -9.105 1.00 97.44 90 TRP A CA 1
ATOM 682 C C . TRP A 1 90 ? 8.743 -7.828 -10.287 1.00 97.44 90 TRP A C 1
ATOM 684 O O . TRP A 1 90 ? 9.655 -7.011 -10.170 1.00 97.44 90 TRP A O 1
ATOM 694 N N . LYS A 1 91 ? 8.469 -8.442 -11.431 1.00 96.69 91 LYS A N 1
ATOM 695 C CA . LYS A 1 91 ? 9.157 -8.171 -12.688 1.00 96.69 91 LYS A CA 1
ATOM 696 C C . LYS A 1 91 ? 8.257 -7.343 -13.598 1.00 96.69 91 LYS A C 1
ATOM 698 O O . LYS A 1 91 ? 7.063 -7.625 -13.701 1.00 96.69 91 LYS A O 1
ATOM 703 N N . SER A 1 92 ? 8.817 -6.330 -14.246 1.00 95.69 92 SER A N 1
ATOM 704 C CA . SER A 1 92 ? 8.129 -5.587 -15.297 1.00 95.69 92 SER A CA 1
ATOM 705 C C . SER A 1 92 ? 8.417 -6.154 -16.683 1.00 95.69 92 SER A C 1
ATOM 707 O O . SER A 1 92 ? 9.413 -6.845 -16.903 1.00 95.69 92 SER A O 1
ATOM 709 N N . ASP A 1 93 ? 7.576 -5.784 -17.648 1.00 91.25 93 ASP A N 1
ATOM 710 C CA . ASP A 1 93 ? 7.790 -6.098 -19.068 1.00 91.25 93 ASP A CA 1
ATOM 711 C C . ASP A 1 93 ? 9.007 -5.355 -19.669 1.00 91.25 93 ASP A C 1
ATOM 713 O O . ASP A 1 93 ? 9.415 -5.635 -20.792 1.00 91.25 93 ASP A O 1
ATOM 717 N N . SER A 1 94 ? 9.597 -4.408 -18.929 1.00 89.50 94 SER A N 1
ATOM 718 C CA . SER A 1 94 ? 10.759 -3.607 -19.333 1.00 89.50 94 SER A CA 1
ATOM 719 C C . SER A 1 94 ? 12.082 -4.117 -18.747 1.00 89.50 94 SER A C 1
ATOM 721 O O . SER A 1 94 ? 13.014 -3.330 -18.597 1.00 89.50 94 SER A O 1
ATOM 723 N N . ASP A 1 95 ? 12.135 -5.386 -18.333 1.00 90.00 95 ASP A N 1
ATOM 724 C CA . ASP A 1 95 ? 13.302 -6.013 -17.696 1.00 90.00 95 ASP A CA 1
ATOM 725 C C . ASP A 1 95 ? 13.807 -5.283 -16.434 1.00 90.00 95 ASP A C 1
ATOM 727 O O . ASP A 1 95 ? 14.996 -5.296 -16.112 1.00 90.00 95 ASP A O 1
ATOM 731 N N . LEU A 1 96 ? 12.886 -4.667 -15.685 1.00 93.62 96 LEU A N 1
ATOM 732 C CA . LEU A 1 96 ? 13.153 -4.123 -14.354 1.00 93.62 96 LEU A CA 1
ATOM 733 C C . LEU A 1 96 ? 12.488 -4.986 -13.282 1.00 93.62 96 LEU A C 1
ATOM 735 O O . LEU A 1 96 ? 11.440 -5.597 -13.490 1.00 93.62 96 LEU A O 1
ATOM 739 N N . CYS A 1 97 ? 13.091 -4.991 -12.104 1.00 95.50 97 CYS A N 1
ATOM 740 C CA . CYS A 1 97 ? 12.590 -5.644 -10.909 1.00 95.50 97 CYS A CA 1
ATOM 741 C C . CYS A 1 97 ? 12.218 -4.600 -9.862 1.00 95.50 97 CYS A C 1
ATOM 743 O O . CYS A 1 97 ? 12.959 -3.647 -9.624 1.00 95.50 97 CYS A O 1
ATOM 745 N N . TYR A 1 98 ? 11.076 -4.812 -9.218 1.00 96.38 98 TYR A N 1
ATOM 746 C CA . TYR A 1 98 ? 10.508 -3.956 -8.188 1.00 96.38 98 TYR A CA 1
ATOM 747 C C . TYR A 1 98 ? 10.366 -4.772 -6.903 1.00 96.38 98 TYR A C 1
ATOM 749 O O . TYR A 1 98 ? 9.531 -5.671 -6.810 1.00 96.38 98 TYR A O 1
ATOM 757 N N . GLU A 1 99 ? 11.191 -4.481 -5.900 1.00 96.25 99 GLU A N 1
ATOM 758 C CA . GLU A 1 99 ? 11.147 -5.143 -4.592 1.00 96.25 99 GLU A CA 1
ATOM 759 C C . GLU A 1 99 ? 10.438 -4.250 -3.571 1.00 96.25 99 GLU A C 1
ATOM 761 O O . GLU A 1 99 ? 11.026 -3.311 -3.029 1.00 96.25 99 GLU A O 1
ATOM 766 N N . PHE A 1 100 ? 9.196 -4.585 -3.229 1.00 96.62 100 PHE A N 1
ATOM 767 C CA . PHE A 1 100 ? 8.466 -3.976 -2.117 1.00 96.62 100 PHE A CA 1
ATOM 768 C C . PHE A 1 100 ? 8.900 -4.632 -0.801 1.00 96.62 100 PHE A C 1
ATOM 770 O O . PHE A 1 100 ? 8.234 -5.518 -0.258 1.00 96.62 100 PHE A O 1
ATOM 777 N N . SER A 1 101 ? 10.063 -4.208 -0.305 1.00 94.19 101 SER A N 1
ATOM 778 C CA . SER A 1 101 ? 10.704 -4.744 0.908 1.00 94.19 101 SER A CA 1
ATOM 779 C C . SER A 1 101 ? 9.908 -4.493 2.197 1.00 94.19 101 SER A C 1
ATOM 781 O O . SER A 1 101 ? 9.980 -5.269 3.150 1.00 94.19 101 SER A O 1
ATOM 783 N N . THR A 1 102 ? 9.151 -3.395 2.249 1.00 93.88 102 THR A N 1
ATOM 784 C CA . THR A 1 102 ? 8.225 -3.072 3.339 1.00 93.88 102 THR A CA 1
ATOM 785 C C . THR A 1 102 ? 6.973 -2.410 2.768 1.00 93.88 102 THR A C 1
ATOM 787 O O . THR A 1 102 ? 6.896 -2.112 1.577 1.00 93.88 102 THR A O 1
ATOM 790 N N . PHE A 1 103 ? 6.007 -2.097 3.634 1.00 94.81 103 PHE A N 1
ATOM 791 C CA . PHE A 1 103 ? 4.826 -1.329 3.240 1.00 94.81 103 PHE A CA 1
ATOM 792 C C . PHE A 1 103 ? 5.132 0.094 2.754 1.00 94.81 103 PHE A C 1
ATOM 794 O O . PHE A 1 103 ? 4.279 0.699 2.132 1.00 94.81 103 PHE A O 1
ATOM 801 N N . THR A 1 104 ? 6.331 0.620 3.013 1.00 94.38 104 THR A N 1
ATOM 802 C CA . THR A 1 104 ? 6.702 1.989 2.624 1.00 94.38 104 THR A CA 1
ATOM 803 C C . THR A 1 104 ? 7.984 2.076 1.814 1.00 94.38 104 THR A C 1
ATOM 805 O O . THR A 1 104 ? 8.414 3.176 1.491 1.00 94.38 104 THR A O 1
ATOM 808 N N . ARG A 1 105 ? 8.658 0.959 1.518 1.00 95.00 105 ARG A N 1
ATOM 809 C CA . ARG A 1 105 ? 9.959 0.963 0.837 1.00 95.00 105 ARG A CA 1
ATOM 810 C C . ARG A 1 105 ? 9.952 0.037 -0.356 1.00 95.00 105 ARG A C 1
ATOM 812 O O . ARG A 1 105 ? 9.626 -1.143 -0.222 1.00 95.00 105 ARG A O 1
ATOM 819 N N . MET A 1 106 ? 10.400 0.579 -1.476 1.00 95.38 106 MET A N 1
ATOM 820 C CA . MET A 1 106 ? 10.535 -0.121 -2.740 1.00 95.38 106 MET A CA 1
ATOM 821 C C . MET A 1 106 ? 11.948 0.081 -3.291 1.00 95.38 106 MET A C 1
ATOM 823 O O . MET A 1 106 ? 12.520 1.165 -3.163 1.00 95.38 106 MET A O 1
ATOM 827 N N . TYR A 1 107 ? 12.503 -0.954 -3.905 1.00 94.06 107 TYR A N 1
ATOM 828 C CA . TYR A 1 107 ? 13.741 -0.882 -4.676 1.00 94.06 107 TYR A CA 1
ATOM 829 C C . TYR A 1 107 ? 13.442 -1.184 -6.136 1.00 94.06 107 TYR A C 1
ATOM 831 O O . TYR A 1 107 ? 12.606 -2.043 -6.412 1.00 94.06 107 TYR A O 1
ATOM 839 N N . VAL A 1 108 ? 14.126 -0.490 -7.041 1.00 94.06 108 VAL A N 1
ATOM 840 C CA . VAL A 1 108 ? 14.083 -0.756 -8.480 1.00 94.06 108 VAL A CA 1
ATOM 841 C C . VAL A 1 108 ? 15.494 -1.096 -8.940 1.00 94.06 108 VAL A C 1
ATOM 843 O O . VAL A 1 108 ? 16.426 -0.346 -8.651 1.00 94.06 108 VAL A O 1
ATOM 846 N N . TYR A 1 109 ? 15.650 -2.220 -9.632 1.00 92.94 109 TYR A N 1
ATOM 847 C CA . TYR A 1 109 ? 16.932 -2.708 -10.145 1.00 92.94 109 TYR A CA 1
ATOM 848 C C . TYR A 1 109 ? 16.733 -3.518 -11.434 1.00 92.94 109 TYR A C 1
ATOM 850 O O . TYR A 1 109 ? 15.606 -3.871 -11.778 1.00 92.94 109 TYR A O 1
ATOM 858 N N . GLY A 1 110 ? 17.808 -3.755 -12.186 1.00 91.50 110 GLY A N 1
ATOM 859 C CA . GLY A 1 110 ? 17.765 -4.540 -13.425 1.00 91.50 110 GLY A CA 1
ATOM 860 C C . GLY A 1 110 ? 17.824 -6.052 -13.188 1.00 91.50 110 GLY A C 1
ATOM 861 O O . GLY A 1 110 ? 17.934 -6.517 -12.054 1.00 91.50 110 GLY A O 1
ATOM 862 N N . LEU A 1 111 ? 17.772 -6.822 -14.273 1.00 90.62 111 LEU A N 1
ATOM 863 C CA . LEU A 1 111 ? 18.051 -8.260 -14.246 1.00 90.62 111 LEU A CA 1
ATOM 864 C C . LEU A 1 111 ? 19.563 -8.537 -14.254 1.00 90.62 111 LEU A C 1
ATOM 866 O O . LEU A 1 111 ? 20.334 -7.765 -14.826 1.00 90.62 111 LEU A O 1
ATOM 870 N N . ASP A 1 112 ? 19.976 -9.664 -13.671 1.00 88.94 112 ASP A N 1
ATOM 871 C CA . ASP A 1 112 ? 21.326 -10.205 -13.867 1.00 88.94 112 ASP A CA 1
ATOM 872 C C . ASP A 1 112 ? 21.515 -10.782 -15.290 1.00 88.94 112 ASP A C 1
ATOM 874 O O . ASP A 1 112 ? 20.577 -10.858 -16.088 1.00 88.94 112 ASP A O 1
ATOM 878 N N . GLU A 1 113 ? 22.733 -11.226 -15.623 1.00 87.75 113 GLU A N 1
ATOM 879 C CA . GLU A 1 113 ? 23.039 -11.831 -16.934 1.00 87.75 113 GLU A CA 1
ATOM 880 C C . GLU A 1 113 ? 22.205 -13.091 -17.243 1.00 87.75 113 GLU A C 1
ATOM 882 O O . GLU A 1 113 ? 22.048 -13.464 -18.406 1.00 87.75 113 GLU A O 1
ATOM 887 N N . ALA A 1 114 ? 21.664 -13.750 -16.214 1.00 89.69 114 ALA A N 1
ATOM 888 C CA . ALA A 1 114 ? 20.814 -14.930 -16.328 1.00 89.69 114 ALA A CA 1
ATOM 889 C C . ALA A 1 114 ? 19.310 -14.590 -16.362 1.00 89.69 114 ALA A C 1
ATOM 891 O O . ALA A 1 114 ? 18.482 -15.493 -16.492 1.00 89.69 114 ALA A O 1
ATOM 892 N N . GLY A 1 115 ? 18.940 -13.309 -16.286 1.00 88.88 115 GLY A N 1
ATOM 893 C CA . GLY A 1 115 ? 17.556 -12.848 -16.319 1.00 88.88 115 GLY A CA 1
ATOM 894 C C . GLY A 1 115 ? 16.823 -12.925 -14.975 1.00 88.88 115 GLY A C 1
ATOM 895 O O . GLY A 1 115 ? 15.588 -12.890 -14.967 1.00 88.88 115 GLY A O 1
ATOM 896 N N . HIS A 1 116 ? 17.538 -13.038 -13.852 1.00 90.06 116 HIS A N 1
ATOM 897 C CA . HIS A 1 116 ? 16.966 -13.063 -12.506 1.00 90.06 116 HIS A CA 1
ATOM 898 C C . HIS A 1 116 ? 16.940 -11.679 -11.853 1.00 90.06 116 HIS A C 1
ATOM 900 O O . HIS A 1 116 ? 17.823 -10.848 -12.058 1.00 90.06 116 HIS A O 1
ATOM 906 N N . CYS A 1 117 ? 15.951 -11.463 -10.984 1.00 91.00 117 CYS A N 1
ATOM 907 C CA . CYS A 1 117 ? 15.913 -10.308 -10.094 1.00 91.00 117 CYS A CA 1
ATOM 908 C C . CYS A 1 117 ? 16.901 -10.501 -8.938 1.00 91.00 117 CYS A C 1
ATOM 910 O O . CYS A 1 117 ? 16.580 -11.154 -7.943 1.00 91.00 117 CYS A O 1
ATOM 912 N N . VAL A 1 118 ? 18.088 -9.912 -9.056 1.00 86.00 118 VAL A N 1
ATOM 913 C CA . VAL A 1 118 ? 19.100 -9.900 -7.996 1.00 86.00 118 VAL A CA 1
ATOM 914 C C . VAL A 1 118 ? 19.401 -8.453 -7.648 1.00 86.00 118 VAL A C 1
ATOM 916 O O . VAL A 1 118 ? 19.915 -7.712 -8.480 1.00 86.00 118 VAL A O 1
ATOM 919 N N . ARG A 1 1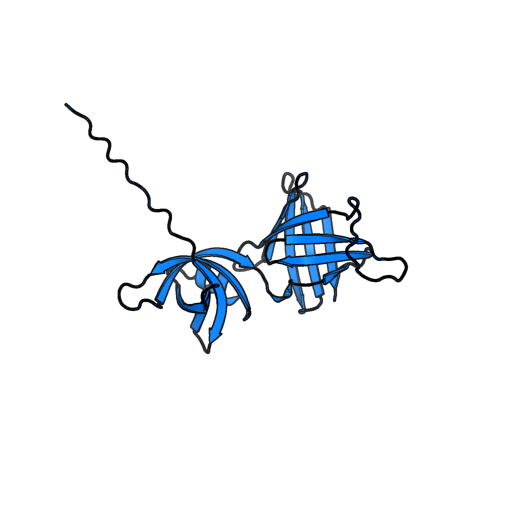19 ? 19.086 -8.049 -6.413 1.00 83.50 119 ARG A N 1
ATOM 920 C CA . ARG A 1 119 ? 19.479 -6.727 -5.924 1.00 83.50 119 ARG A CA 1
ATOM 921 C C . ARG A 1 119 ? 20.999 -6.691 -5.808 1.00 83.50 119 ARG A C 1
ATOM 923 O O . ARG A 1 119 ? 21.562 -7.432 -4.999 1.00 83.50 119 ARG A O 1
ATOM 930 N N . GLY A 1 120 ? 21.641 -5.874 -6.633 1.00 69.94 120 GLY A N 1
ATOM 931 C CA . GLY A 1 120 ? 23.079 -5.674 -6.566 1.00 69.94 120 GLY A CA 1
ATOM 932 C C . GLY A 1 120 ? 23.474 -4.861 -5.334 1.00 69.94 120 GLY A C 1
ATOM 933 O O . GLY A 1 120 ? 22.650 -4.226 -4.681 1.00 69.94 120 GLY A O 1
ATOM 934 N N . ASP A 1 121 ? 24.772 -4.844 -5.040 1.00 66.69 121 ASP A N 1
ATOM 935 C CA . ASP A 1 121 ? 25.372 -3.798 -4.199 1.00 66.69 121 ASP A CA 1
ATOM 936 C C . ASP A 1 121 ? 25.720 -2.544 -5.035 1.00 66.69 121 ASP A C 1
ATOM 938 O O . ASP A 1 121 ? 26.379 -1.625 -4.543 1.00 66.69 121 ASP A O 1
ATOM 942 N N . ASP A 1 122 ? 25.323 -2.516 -6.317 1.00 59.41 122 ASP A N 1
ATOM 943 C CA . ASP A 1 122 ? 25.679 -1.458 -7.256 1.00 59.41 122 ASP A CA 1
ATOM 944 C C . ASP A 1 122 ? 24.919 -0.161 -6.912 1.00 59.41 122 ASP A C 1
ATOM 946 O O . ASP A 1 122 ? 23.686 -0.139 -6.921 1.00 59.41 122 ASP A O 1
ATOM 950 N N . PRO A 1 123 ? 25.617 0.955 -6.639 1.00 51.12 123 PRO A N 1
ATOM 951 C CA . PRO A 1 123 ? 24.984 2.260 -6.456 1.00 51.12 123 PRO A CA 1
ATOM 952 C C . PRO A 1 123 ? 24.212 2.767 -7.691 1.00 51.12 123 PRO A C 1
ATOM 954 O O . PRO A 1 123 ? 23.502 3.765 -7.567 1.00 51.12 123 PRO A O 1
ATOM 957 N N . ASN A 1 124 ? 24.339 2.113 -8.852 1.00 47.78 124 ASN A N 1
ATOM 958 C CA . ASN A 1 124 ? 23.547 2.365 -10.059 1.00 47.78 124 ASN A CA 1
ATOM 959 C C . ASN A 1 124 ? 22.226 1.576 -10.118 1.00 47.78 124 ASN A C 1
ATOM 961 O O . ASN A 1 124 ? 21.526 1.675 -11.129 1.00 47.78 124 ASN A O 1
ATOM 965 N N . ASP A 1 125 ? 21.859 0.822 -9.072 1.00 61.06 125 ASP A N 1
ATOM 966 C CA . ASP A 1 125 ? 20.489 0.326 -8.901 1.00 61.06 125 ASP A CA 1
ATOM 967 C C . ASP A 1 125 ? 19.511 1.495 -9.109 1.00 61.06 125 ASP A C 1
ATOM 969 O O . ASP A 1 125 ? 19.623 2.540 -8.460 1.00 61.06 125 ASP A O 1
ATOM 973 N N . PHE A 1 126 ? 18.573 1.319 -10.050 1.00 70.25 126 PHE A N 1
ATOM 974 C CA . PHE A 1 126 ? 17.680 2.356 -10.593 1.00 70.25 126 PHE A CA 1
ATOM 975 C C . PHE A 1 126 ? 16.987 3.213 -9.527 1.00 70.25 126 PHE A C 1
ATOM 977 O O . PHE A 1 126 ? 16.655 4.371 -9.785 1.00 70.25 126 PHE A O 1
ATOM 984 N N . GLY A 1 127 ? 16.809 2.688 -8.316 1.00 85.06 127 GLY A N 1
ATOM 985 C CA . GLY A 1 127 ? 16.769 3.547 -7.144 1.00 85.06 127 GLY A CA 1
ATOM 986 C C . GLY A 1 127 ? 16.111 2.918 -5.932 1.00 85.06 127 GLY A C 1
ATOM 987 O O . GLY A 1 127 ? 15.397 1.916 -5.997 1.00 85.06 127 GLY A O 1
ATOM 988 N N . LYS A 1 128 ? 16.314 3.578 -4.793 1.00 91.81 128 LYS A N 1
ATOM 989 C CA . LYS A 1 128 ? 15.549 3.345 -3.572 1.00 91.81 128 LYS A CA 1
ATOM 990 C C . LYS A 1 128 ? 14.437 4.380 -3.473 1.00 91.81 128 LYS A C 1
ATOM 992 O O . LYS A 1 128 ? 14.706 5.581 -3.447 1.00 91.81 128 LYS A O 1
ATOM 997 N N . TYR A 1 129 ? 13.216 3.894 -3.314 1.00 94.44 129 TYR A N 1
ATOM 998 C CA . TYR A 1 129 ? 12.018 4.710 -3.213 1.00 94.44 129 TYR A CA 1
ATOM 999 C C . TYR A 1 129 ? 11.304 4.471 -1.885 1.00 94.44 129 TYR A C 1
ATOM 1001 O O . TYR A 1 129 ? 11.301 3.371 -1.322 1.00 94.44 129 TYR A O 1
ATOM 1009 N N . THR A 1 130 ? 10.683 5.529 -1.385 1.00 95.56 130 THR A N 1
ATOM 1010 C CA . THR A 1 130 ? 9.620 5.445 -0.391 1.00 95.56 130 THR A CA 1
ATOM 1011 C C . THR A 1 130 ? 8.296 5.514 -1.134 1.00 95.56 130 THR A C 1
ATOM 1013 O O . THR A 1 130 ? 8.183 6.254 -2.106 1.00 95.56 130 THR A O 1
ATOM 1016 N N . TYR A 1 131 ? 7.300 4.752 -0.702 1.00 95.56 131 TYR A N 1
ATOM 1017 C CA . TYR A 1 131 ? 5.953 4.885 -1.239 1.00 95.56 131 TYR A CA 1
ATOM 1018 C C . TYR A 1 131 ? 4.910 4.920 -0.127 1.00 95.56 131 TYR A C 1
ATOM 1020 O O . TYR A 1 131 ? 5.132 4.397 0.968 1.00 95.56 131 TYR A O 1
ATOM 1028 N N . PHE A 1 132 ? 3.776 5.546 -0.418 1.00 95.19 132 PHE A N 1
ATOM 1029 C CA . PHE A 1 132 ? 2.616 5.608 0.459 1.00 95.19 132 PHE A CA 1
ATOM 1030 C C . PHE A 1 132 ? 1.358 5.342 -0.350 1.00 95.19 132 PHE A C 1
ATOM 1032 O O . PHE A 1 132 ? 1.188 5.960 -1.394 1.00 95.19 132 PHE A O 1
ATOM 1039 N N . ILE A 1 133 ? 0.482 4.459 0.128 1.00 96.50 133 ILE A N 1
ATOM 1040 C CA . I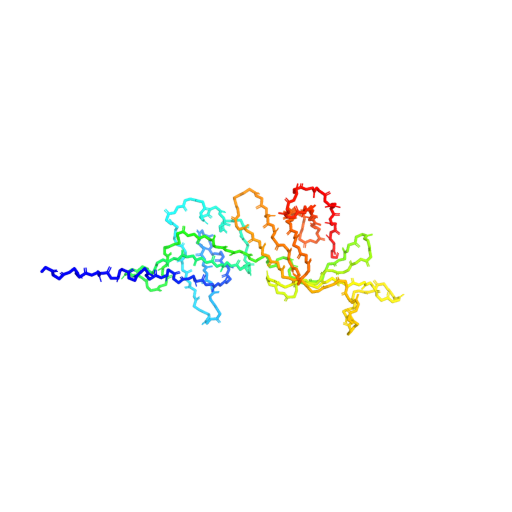LE A 1 133 ? -0.825 4.229 -0.491 1.00 96.50 133 ILE A CA 1
ATOM 1041 C C . ILE A 1 133 ? -1.864 4.988 0.326 1.00 96.50 133 ILE A C 1
ATOM 1043 O O . ILE A 1 133 ? -2.027 4.745 1.528 1.00 96.50 133 ILE A O 1
ATOM 1047 N N . ASN A 1 134 ? -2.532 5.931 -0.330 1.00 93.62 134 ASN A N 1
ATOM 1048 C CA . ASN A 1 134 ? -3.611 6.697 0.258 1.00 93.62 134 ASN A CA 1
ATOM 1049 C C . ASN A 1 134 ? -4.850 5.798 0.390 1.00 93.62 134 ASN A C 1
ATOM 1051 O O . ASN A 1 134 ? -5.258 5.181 -0.600 1.00 93.62 134 ASN A O 1
ATOM 1055 N N . PRO A 1 135 ? -5.460 5.694 1.581 1.00 90.44 135 PRO A N 1
ATOM 1056 C CA . PRO A 1 135 ? -6.746 5.035 1.715 1.00 90.44 135 PRO A CA 1
ATOM 1057 C C . PRO A 1 135 ? -7.816 5.830 0.968 1.00 90.44 135 PRO A C 1
ATOM 1059 O O . PRO A 1 135 ? -8.142 6.957 1.328 1.00 90.44 135 PRO A O 1
ATOM 1062 N N . ASP A 1 136 ? -8.418 5.208 -0.033 1.00 93.50 136 ASP A N 1
ATOM 1063 C CA . ASP A 1 136 ? -9.585 5.739 -0.735 1.00 93.50 136 ASP A CA 1
ATOM 1064 C C . ASP A 1 136 ? -10.712 4.693 -0.713 1.00 93.50 136 ASP A C 1
ATOM 1066 O O . ASP A 1 136 ? -10.519 3.562 -0.247 1.00 93.50 136 ASP A O 1
ATOM 1070 N N . VAL A 1 137 ? -11.902 5.054 -1.173 1.00 93.12 137 VAL A N 1
ATOM 1071 C CA . VAL A 1 137 ? -13.039 4.138 -1.311 1.00 93.12 137 VAL A CA 1
ATOM 1072 C C . VAL A 1 137 ? -13.088 3.495 -2.696 1.00 93.12 137 VAL A C 1
ATOM 1074 O O . VAL A 1 137 ? -13.522 2.348 -2.799 1.00 93.12 137 VAL A O 1
ATOM 1077 N N . ASP A 1 138 ? -12.555 4.167 -3.717 1.00 92.00 138 ASP A N 1
ATOM 1078 C CA . ASP A 1 138 ? -12.691 3.737 -5.109 1.00 92.00 138 ASP A CA 1
ATOM 1079 C C . ASP A 1 138 ? -11.359 3.238 -5.678 1.00 92.00 138 ASP A C 1
ATOM 1081 O O . ASP A 1 138 ? -11.261 2.111 -6.171 1.00 92.00 138 ASP A O 1
ATOM 1085 N N . GLU A 1 139 ? -10.292 4.020 -5.520 1.00 93.62 139 GLU A N 1
ATOM 1086 C CA . GLU A 1 139 ? -9.015 3.787 -6.207 1.00 93.62 139 GLU A CA 1
ATOM 1087 C C . GLU A 1 139 ? -7.859 3.566 -5.226 1.00 93.62 139 GLU A C 1
ATOM 1089 O O . GLU A 1 139 ? -7.992 3.763 -4.020 1.00 93.62 139 GLU A O 1
ATOM 1094 N N . TRP A 1 140 ? -6.724 3.048 -5.689 1.00 95.56 140 TRP A N 1
ATOM 1095 C CA . TRP A 1 140 ? -5.514 2.993 -4.868 1.00 95.56 140 TRP A CA 1
ATOM 1096 C C . TRP A 1 140 ? -4.516 3.996 -5.412 1.00 95.56 140 TRP A C 1
ATOM 1098 O O . TRP A 1 140 ? -3.840 3.734 -6.399 1.00 95.56 140 TRP A O 1
ATOM 1108 N N . ASN A 1 141 ? -4.406 5.136 -4.743 1.00 95.00 141 ASN A N 1
ATOM 1109 C CA . ASN A 1 141 ? -3.468 6.176 -5.138 1.00 95.00 141 ASN A CA 1
ATOM 1110 C C . ASN A 1 141 ? -2.186 6.049 -4.329 1.00 95.00 141 ASN A C 1
ATOM 1112 O O . ASN A 1 141 ? -2.209 5.877 -3.110 1.00 95.00 141 ASN A O 1
ATOM 1116 N N . MET A 1 142 ? -1.061 6.120 -5.017 1.00 95.75 142 MET A N 1
ATOM 1117 C CA . MET A 1 142 ? 0.272 5.968 -4.471 1.00 95.75 142 MET A CA 1
ATOM 1118 C C . MET A 1 142 ? 1.020 7.289 -4.607 1.00 95.75 142 MET A C 1
ATOM 1120 O O . MET A 1 142 ? 1.024 7.890 -5.675 1.00 95.75 142 MET A O 1
ATOM 1124 N N . LEU A 1 143 ? 1.723 7.710 -3.564 1.00 95.56 143 LEU A N 1
ATOM 1125 C CA . LEU A 1 143 ? 2.808 8.677 -3.688 1.00 95.56 143 LEU A CA 1
ATOM 1126 C C . LEU A 1 143 ? 4.121 7.902 -3.652 1.00 95.56 143 LEU A C 1
ATOM 1128 O O . LEU A 1 143 ? 4.355 7.166 -2.696 1.00 95.56 143 LEU A O 1
ATOM 1132 N N . ILE A 1 144 ? 4.969 8.064 -4.662 1.00 96.00 144 ILE A N 1
ATOM 1133 C CA . ILE A 1 144 ? 6.272 7.401 -4.771 1.00 96.00 144 ILE A CA 1
ATOM 1134 C C . ILE A 1 144 ? 7.344 8.484 -4.795 1.00 96.00 144 ILE A C 1
ATOM 1136 O O . ILE A 1 144 ? 7.302 9.378 -5.633 1.00 96.00 144 ILE A O 1
ATOM 1140 N N . SER A 1 145 ? 8.322 8.414 -3.899 1.00 94.56 145 SER A N 1
ATOM 1141 C CA . SER A 1 145 ? 9.361 9.433 -3.780 1.00 94.56 145 SER A CA 1
ATOM 1142 C C . SER A 1 145 ? 10.754 8.846 -3.587 1.00 94.56 145 SER A C 1
ATOM 1144 O O . SER A 1 145 ? 10.951 7.799 -2.972 1.00 94.56 145 SER A O 1
ATOM 1146 N N . SER A 1 146 ? 11.745 9.546 -4.121 1.00 91.75 146 SER A N 1
ATOM 1147 C CA . SER A 1 146 ? 13.169 9.347 -3.863 1.00 91.75 146 SER A CA 1
ATOM 1148 C C . SER A 1 146 ? 13.782 10.666 -3.382 1.00 91.75 146 SER A C 1
ATOM 1150 O O . SER A 1 146 ? 13.077 11.652 -3.185 1.00 91.75 146 SER A O 1
ATOM 1152 N N . ASN A 1 147 ? 15.105 10.724 -3.225 1.00 86.69 147 ASN A N 1
ATOM 1153 C CA . ASN A 1 147 ? 15.780 11.979 -2.877 1.00 86.69 147 ASN A CA 1
ATOM 1154 C C . ASN A 1 147 ? 15.638 13.071 -3.958 1.00 86.69 147 ASN A C 1
ATOM 1156 O O . ASN A 1 147 ? 15.794 14.246 -3.643 1.00 86.69 147 ASN A O 1
ATOM 1160 N N . ASN A 1 148 ? 15.372 12.693 -5.215 1.00 85.00 148 ASN A N 1
ATOM 1161 C CA . ASN A 1 148 ? 15.438 13.604 -6.364 1.00 85.00 148 ASN A CA 1
ATOM 1162 C C . ASN A 1 148 ? 14.140 13.674 -7.180 1.00 85.00 148 ASN A C 1
ATOM 1164 O O . ASN A 1 148 ? 14.056 14.464 -8.117 1.00 85.00 148 ASN A O 1
ATOM 1168 N N . SER A 1 149 ? 13.158 12.827 -6.880 1.00 88.19 149 SER A N 1
ATOM 1169 C CA . SER A 1 149 ? 11.953 12.682 -7.696 1.00 88.19 149 SER A CA 1
ATOM 1170 C C . SER A 1 149 ? 10.747 12.285 -6.863 1.00 88.19 149 SER A C 1
ATOM 1172 O O . SER A 1 149 ? 10.876 11.582 -5.862 1.00 88.19 149 SER A O 1
ATOM 1174 N N . GLU A 1 150 ? 9.579 12.736 -7.304 1.00 93.19 150 GLU A N 1
ATOM 1175 C CA . GLU A 1 150 ? 8.281 12.435 -6.717 1.00 93.19 150 GLU A CA 1
ATOM 1176 C C . GLU A 1 150 ? 7.300 12.140 -7.849 1.00 93.19 150 GLU A C 1
ATOM 1178 O O . GLU A 1 150 ? 7.285 12.835 -8.864 1.00 93.19 150 GLU A O 1
ATOM 1183 N N . TYR A 1 151 ? 6.489 11.111 -7.660 1.00 94.81 151 TYR A N 1
ATOM 1184 C CA . TYR A 1 151 ? 5.518 10.632 -8.629 1.00 94.81 151 TYR A CA 1
ATOM 1185 C C . TYR A 1 151 ? 4.217 10.304 -7.915 1.00 94.81 151 TYR A C 1
ATOM 1187 O O . TYR A 1 151 ? 4.227 9.833 -6.773 1.00 94.81 151 TYR A O 1
ATOM 1195 N N . VAL A 1 152 ? 3.107 10.501 -8.611 1.00 96.06 152 VAL A N 1
ATOM 1196 C CA . VAL A 1 152 ? 1.810 9.951 -8.215 1.00 96.06 152 VAL A CA 1
ATOM 1197 C C . VAL A 1 152 ? 1.563 8.704 -9.054 1.00 96.06 152 VAL A C 1
ATOM 1199 O O . VAL A 1 152 ? 1.932 8.664 -10.225 1.00 96.06 152 VAL A O 1
ATOM 1202 N N . GLY A 1 153 ? 1.004 7.663 -8.451 1.00 96.75 153 GLY A N 1
ATOM 1203 C CA . GLY A 1 153 ? 0.720 6.400 -9.115 1.00 96.75 153 GLY A CA 1
ATOM 1204 C C . GLY A 1 153 ? -0.705 5.934 -8.858 1.00 96.75 153 GLY A C 1
ATOM 1205 O O . GLY A 1 153 ? -1.087 5.808 -7.701 1.00 96.75 153 GLY A O 1
ATOM 1206 N N . ASN A 1 154 ? -1.460 5.597 -9.897 1.00 96.81 154 ASN A N 1
ATOM 1207 C CA . ASN A 1 154 ? -2.738 4.907 -9.743 1.00 96.81 154 ASN A CA 1
ATOM 1208 C C . ASN A 1 154 ? -2.479 3.402 -9.817 1.00 96.81 154 ASN A C 1
ATOM 1210 O O . ASN A 1 154 ? -2.121 2.865 -10.868 1.00 96.81 154 ASN A O 1
ATOM 1214 N N . LEU A 1 155 ? -2.618 2.723 -8.682 1.00 97.12 155 LEU A N 1
ATOM 1215 C CA . LEU A 1 155 ? -2.458 1.282 -8.558 1.00 97.12 155 LEU A CA 1
ATOM 1216 C C . LEU A 1 155 ? -3.764 0.581 -8.920 1.00 97.12 155 LEU A C 1
ATOM 1218 O O . LEU A 1 155 ? -4.782 0.721 -8.244 1.00 97.12 155 LEU A O 1
ATOM 1222 N N . ASN A 1 156 ? -3.692 -0.265 -9.937 1.00 96.88 156 ASN A N 1
ATOM 1223 C CA . ASN A 1 156 ? -4.763 -1.171 -10.301 1.00 96.88 156 ASN A CA 1
ATOM 1224 C C . ASN A 1 156 ? -4.324 -2.616 -10.045 1.00 96.88 156 ASN A C 1
ATOM 1226 O O . ASN A 1 156 ? -3.284 -3.068 -10.530 1.00 96.88 156 ASN A O 1
ATOM 1230 N N . ILE A 1 157 ? -5.130 -3.333 -9.268 1.00 95.19 157 ILE A N 1
ATOM 1231 C CA . ILE A 1 157 ? -4.896 -4.731 -8.914 1.00 95.19 157 ILE A CA 1
ATOM 1232 C C . ILE A 1 157 ? -5.776 -5.581 -9.821 1.00 95.19 157 ILE A C 1
ATOM 1234 O O . ILE A 1 157 ? -6.995 -5.594 -9.665 1.00 95.19 157 ILE A O 1
ATOM 1238 N N . ILE A 1 158 ? -5.155 -6.281 -10.771 1.00 95.88 158 ILE A N 1
ATOM 1239 C CA . ILE A 1 158 ? -5.865 -7.170 -11.697 1.00 95.88 158 ILE A CA 1
ATOM 1240 C C . ILE A 1 158 ? -6.002 -8.551 -11.044 1.00 95.88 158 ILE A C 1
ATOM 1242 O O . ILE A 1 158 ? -7.100 -9.102 -10.977 1.00 95.88 158 ILE A O 1
ATOM 1246 N N . THR A 1 159 ? -4.892 -9.078 -10.522 1.00 94.94 159 THR A N 1
ATOM 1247 C CA . THR A 1 159 ? -4.792 -10.313 -9.728 1.00 94.94 159 THR A CA 1
ATOM 1248 C C . THR A 1 159 ? -3.659 -10.185 -8.697 1.00 94.94 159 THR A C 1
ATOM 1250 O O . THR A 1 159 ? -2.895 -9.219 -8.711 1.00 94.94 159 THR A O 1
ATOM 1253 N N . ASP A 1 160 ? -3.514 -11.168 -7.802 1.00 92.81 160 ASP A N 1
ATOM 1254 C CA . ASP A 1 160 ? -2.451 -11.180 -6.778 1.00 92.81 160 ASP A CA 1
ATOM 1255 C C . ASP A 1 160 ? -1.021 -11.283 -7.356 1.00 92.81 160 ASP A C 1
ATOM 1257 O O . ASP A 1 160 ? -0.038 -11.018 -6.657 1.00 92.81 160 ASP A O 1
ATOM 1261 N N . ASP A 1 161 ? -0.904 -11.669 -8.626 1.00 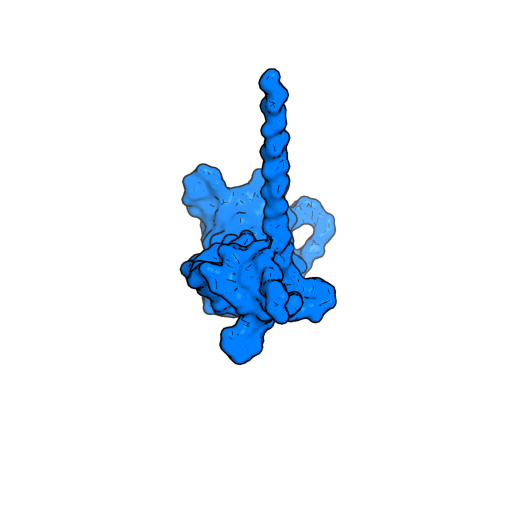96.12 161 ASP A N 1
ATOM 1262 C CA . ASP A 1 161 ? 0.324 -11.835 -9.407 1.00 96.12 161 ASP A CA 1
ATOM 1263 C C . ASP A 1 161 ? 0.405 -10.891 -10.620 1.00 96.12 161 ASP A C 1
ATOM 1265 O O . ASP A 1 161 ? 1.378 -10.954 -11.370 1.00 96.12 161 ASP A O 1
ATOM 1269 N N . HIS A 1 162 ? -0.565 -9.987 -10.802 1.00 97.50 162 HIS A N 1
ATOM 1270 C CA . HIS A 1 162 ? -0.575 -9.010 -11.890 1.00 97.50 162 HIS A CA 1
ATOM 1271 C C . HIS A 1 162 ? -1.184 -7.681 -11.440 1.00 97.50 162 HIS A C 1
ATOM 1273 O O . HIS A 1 162 ? -2.379 -7.574 -11.147 1.00 97.50 162 HIS A O 1
ATOM 1279 N N . ILE A 1 163 ? -0.363 -6.637 -11.444 1.00 97.56 163 ILE A N 1
ATOM 1280 C CA . ILE A 1 163 ? -0.786 -5.274 -11.117 1.00 97.56 163 ILE A CA 1
ATOM 1281 C C . ILE A 1 163 ? -0.279 -4.299 -12.175 1.00 97.56 163 ILE A C 1
ATOM 1283 O O . ILE A 1 163 ? 0.693 -4.570 -12.888 1.00 97.56 163 ILE A O 1
ATOM 1287 N N . THR A 1 164 ? -0.910 -3.135 -12.243 1.00 97.88 164 THR A N 1
ATOM 1288 C CA . THR A 1 164 ? -0.420 -2.013 -13.044 1.00 97.88 164 THR A CA 1
ATOM 1289 C C . THR A 1 164 ? -0.367 -0.747 -12.207 1.00 97.88 164 THR A C 1
ATOM 1291 O O . THR A 1 164 ? -1.245 -0.518 -11.378 1.00 97.88 164 THR A O 1
ATOM 1294 N N . ILE A 1 165 ? 0.640 0.086 -12.445 1.00 97.62 165 ILE A N 1
ATOM 1295 C CA . ILE A 1 165 ? 0.786 1.402 -11.825 1.00 97.62 165 ILE A CA 1
ATOM 1296 C C . ILE A 1 165 ? 0.857 2.431 -12.948 1.00 97.62 165 ILE A C 1
ATOM 1298 O O . ILE A 1 165 ? 1.852 2.491 -13.671 1.00 97.62 165 ILE A O 1
ATOM 1302 N N . GLU A 1 166 ? -0.195 3.222 -13.121 1.00 97.50 166 GLU A N 1
ATOM 1303 C CA . GLU A 1 166 ? -0.156 4.382 -14.013 1.00 97.50 166 GLU A CA 1
ATOM 1304 C C . GLU A 1 166 ? 0.535 5.536 -13.292 1.00 97.50 166 GLU A C 1
ATOM 1306 O O . GLU A 1 166 ? 0.103 5.924 -12.213 1.00 97.50 166 GLU A O 1
ATOM 1311 N N . LEU A 1 167 ? 1.634 6.042 -13.847 1.00 96.69 167 LEU A N 1
ATOM 1312 C CA . LEU A 1 167 ? 2.471 7.061 -13.227 1.00 96.69 167 LEU A CA 1
ATOM 1313 C C . LEU A 1 167 ? 2.211 8.445 -13.807 1.00 96.69 167 LEU A C 1
ATOM 1315 O O . LEU A 1 167 ? 2.145 8.627 -15.024 1.00 96.69 167 LEU A O 1
ATOM 1319 N N . PHE A 1 168 ? 2.209 9.425 -12.915 1.00 96.12 168 PHE A N 1
ATOM 1320 C CA . PHE A 1 168 ? 2.040 10.838 -13.203 1.00 96.12 168 PHE A CA 1
ATOM 1321 C C . PHE A 1 168 ? 3.164 11.644 -12.552 1.00 96.12 168 PHE A C 1
ATOM 1323 O O . PHE A 1 168 ? 3.648 11.322 -11.459 1.00 96.12 168 PHE A O 1
ATOM 1330 N N . ASP A 1 169 ? 3.575 12.716 -13.220 1.00 92.94 169 ASP A N 1
ATOM 1331 C CA . ASP A 1 169 ? 4.445 13.725 -12.627 1.00 92.94 169 ASP A CA 1
ATOM 1332 C C . ASP A 1 169 ? 3.673 14.496 -11.547 1.00 92.94 169 ASP A C 1
ATOM 1334 O O . ASP A 1 169 ? 2.629 15.088 -11.820 1.00 92.94 169 ASP A O 1
ATOM 1338 N N . SER A 1 170 ? 4.197 14.515 -10.317 1.00 89.88 170 SER A N 1
ATOM 1339 C CA . SER A 1 170 ? 3.487 15.068 -9.153 1.00 89.88 170 SER A CA 1
ATOM 1340 C C . SER A 1 170 ? 3.244 16.581 -9.206 1.00 89.88 170 SER A C 1
ATOM 1342 O O . SER A 1 170 ? 2.523 17.114 -8.363 1.00 89.88 170 SER A O 1
ATOM 1344 N N . ARG A 1 171 ? 3.865 17.297 -10.153 1.00 89.44 171 ARG A N 1
ATOM 1345 C CA . ARG A 1 171 ? 3.776 18.760 -10.280 1.00 89.44 171 ARG A CA 1
ATOM 1346 C C . ARG A 1 171 ? 2.904 19.197 -11.445 1.00 89.44 171 ARG A C 1
ATOM 1348 O O . ARG A 1 171 ? 2.359 20.297 -11.404 1.00 89.44 171 ARG A O 1
ATOM 1355 N N . THR A 1 172 ? 2.842 18.389 -12.498 1.00 91.31 172 THR A N 1
ATOM 1356 C CA . THR A 1 172 ? 2.215 18.756 -13.774 1.00 91.31 172 THR A CA 1
ATOM 1357 C C . THR A 1 172 ? 0.998 17.913 -14.129 1.00 91.31 172 THR A C 1
ATOM 1359 O O . THR A 1 172 ? 0.326 18.260 -15.097 1.00 91.31 172 THR A O 1
ATOM 1362 N N . ASP A 1 173 ? 0.720 16.832 -13.391 1.00 86.44 173 ASP A N 1
ATOM 1363 C CA . ASP A 1 173 ? -0.304 15.824 -13.719 1.00 86.44 173 ASP A CA 1
ATOM 1364 C C . ASP A 1 173 ? -0.098 15.152 -15.091 1.00 86.44 173 ASP A C 1
ATOM 1366 O O . ASP A 1 173 ? -0.973 14.458 -15.608 1.00 86.44 173 ASP A O 1
ATOM 1370 N N . ALA A 1 174 ? 1.076 15.322 -15.705 1.00 92.56 174 ALA A N 1
ATOM 1371 C CA . ALA A 1 174 ? 1.385 14.678 -16.969 1.00 92.56 174 ALA A CA 1
ATOM 1372 C C . ALA A 1 174 ? 1.579 13.171 -16.760 1.00 92.56 174 ALA A C 1
ATOM 1374 O O . ALA A 1 174 ? 2.395 12.752 -15.935 1.00 92.56 174 ALA A O 1
ATOM 1375 N N . THR A 1 175 ? 0.875 12.357 -17.549 1.00 95.50 175 THR A N 1
ATOM 1376 C CA . THR A 1 175 ? 1.086 10.906 -17.588 1.00 95.50 175 THR A CA 1
ATOM 1377 C C . THR A 1 175 ? 2.500 10.597 -18.078 1.00 95.50 175 THR A C 1
ATOM 1379 O O . THR A 1 175 ? 2.889 10.976 -19.184 1.00 95.50 175 THR A O 1
ATOM 1382 N N . LEU A 1 176 ? 3.264 9.881 -17.257 1.00 95.12 176 LEU A N 1
ATOM 1383 C CA . LEU A 1 176 ? 4.625 9.430 -17.556 1.00 95.12 176 LEU A CA 1
ATOM 1384 C C . LEU A 1 176 ? 4.638 8.044 -18.209 1.00 95.12 176 LEU A C 1
ATOM 1386 O O . LEU A 1 176 ? 5.549 7.729 -18.972 1.00 95.12 176 LEU A O 1
ATOM 1390 N N . GLY A 1 177 ? 3.628 7.223 -17.923 1.00 95.44 177 GLY A N 1
ATOM 1391 C CA . GLY A 1 177 ? 3.455 5.897 -18.506 1.00 95.44 177 GLY A CA 1
ATOM 1392 C C . GLY A 1 177 ? 2.803 4.919 -17.537 1.00 95.44 177 GLY A C 1
ATOM 1393 O O . GLY A 1 177 ? 2.376 5.291 -16.448 1.00 95.44 177 GLY A O 1
ATOM 1394 N N . THR A 1 178 ? 2.753 3.648 -17.924 1.00 97.06 178 THR A N 1
ATOM 1395 C CA . THR A 1 178 ? 2.197 2.575 -17.094 1.00 97.06 178 THR A CA 1
ATOM 1396 C C . THR A 1 178 ? 3.262 1.522 -16.839 1.00 97.06 178 THR A C 1
ATOM 1398 O O . THR A 1 178 ? 3.844 0.978 -17.776 1.00 97.06 178 THR A O 1
ATOM 1401 N N . ILE A 1 179 ? 3.497 1.210 -15.569 1.00 96.62 179 ILE A N 1
ATOM 1402 C CA . ILE A 1 179 ? 4.323 0.079 -15.158 1.00 96.62 179 ILE A CA 1
ATOM 1403 C C . ILE A 1 179 ? 3.407 -1.133 -15.029 1.00 96.62 179 ILE A C 1
ATOM 1405 O O . ILE A 1 179 ? 2.480 -1.129 -14.222 1.00 96.62 179 ILE A O 1
ATOM 1409 N N . VAL A 1 180 ? 3.681 -2.177 -15.803 1.00 98.00 180 VAL A N 1
ATOM 1410 C CA . VAL A 1 180 ? 3.044 -3.489 -15.650 1.00 98.00 180 VAL A CA 1
ATOM 1411 C C . VAL A 1 180 ? 3.965 -4.356 -14.806 1.00 98.00 180 VAL A C 1
ATOM 1413 O O . VAL A 1 180 ? 5.153 -4.437 -15.109 1.00 98.00 180 VAL A O 1
ATOM 1416 N N . LEU A 1 181 ? 3.439 -4.979 -13.753 1.00 97.75 181 LEU A N 1
ATOM 1417 C CA . LEU A 1 181 ? 4.208 -5.791 -12.810 1.00 97.75 181 LEU A CA 1
ATOM 1418 C C . LEU A 1 181 ? 3.592 -7.180 -12.673 1.00 97.75 181 LEU A C 1
ATOM 1420 O O . LEU A 1 181 ? 2.381 -7.315 -12.481 1.00 97.75 181 LEU A O 1
ATOM 1424 N N . ARG A 1 182 ? 4.444 -8.205 -12.745 1.00 96.75 182 ARG A N 1
ATOM 1425 C CA . ARG A 1 182 ? 4.065 -9.619 -12.665 1.00 96.75 182 ARG A CA 1
ATOM 1426 C C . ARG A 1 182 ? 4.978 -10.409 -11.735 1.00 96.75 182 ARG A C 1
ATOM 1428 O O . ARG A 1 182 ? 6.125 -10.013 -11.510 1.00 96.75 182 ARG A O 1
ATOM 1435 N N . ARG A 1 183 ? 4.462 -11.511 -11.196 1.00 92.25 183 ARG A N 1
ATOM 1436 C CA . ARG A 1 183 ? 5.214 -12.473 -10.379 1.00 92.25 183 ARG A CA 1
ATOM 1437 C C . ARG A 1 183 ? 5.439 -13.793 -11.091 1.00 92.25 183 AR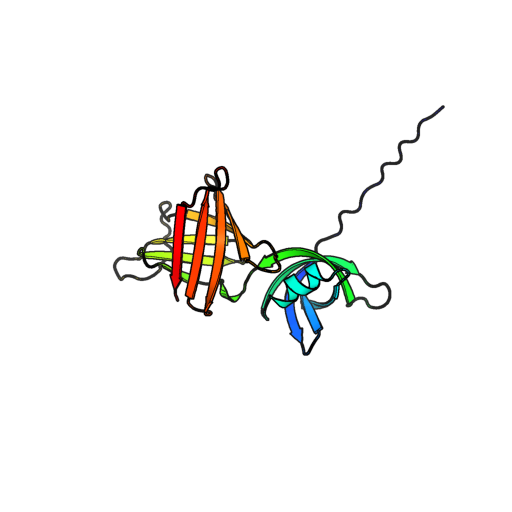G A C 1
ATOM 1439 O O . ARG A 1 183 ? 4.582 -14.168 -11.916 1.00 92.25 183 ARG A O 1
#

Sequence (183 aa):
MILCFAFTSTAAADSIKGRIKKVDNTFLLVTKTQIAYTLDFTNSVSEQQIKRLTNGDFASVTANFSSISPTLIYVSSVDYVGLNMLTGIWKSDSDLCYEFSTFTRMYVYGLDEAGHCVRGDDPNDFGKYTYFINPDVDEWNMLISSNNSEYVGNLNIITDDHITIELFDSRTDATLGTIVLRR

pLDDT: mean 89.88, std 14.2, range [40.66, 98.31]

Radius of gyration: 19.92 Å; chains: 1; bounding box: 44×59×53 Å

Foldseek 3Di:
DDDDDPDPPPPDQDWAKAWWDDDPPWIWGQHPVRQTATEDEPDVWQVLLSVPADGGKMWTFRWDADPVDNRYTYTHDTAFIFHPLQAAWWAWPVQWIWHCPDSFKIWIAGADPVSDDDDDPDPVRVDIWTKTWGRGNPWTWMWIDDPVAIWIWTWDDPDSFWIKTFIAGPPPRDTPGMTIIGD